Protein AF-G4CH27-F1 (afdb_monomer_lite)

Sequence (88 aa):
MEISNKYKAESDGIAREHPHVSIPTRGHMGDSREYFLAKYAKTHTVTKNDLCSRHEVLLQFFDEDGELVGGYYLRPDQVEYAVERIIA

Radius of gyration: 12.41 Å; chains: 1; bounding box: 31×29×30 Å

Structure (mmCIF, N/CA/C/O backbone):
data_AF-G4CH27-F1
#
_entry.id   AF-G4CH27-F1
#
loop_
_atom_site.group_PDB
_atom_site.id
_atom_site.type_symbol
_atom_site.label_atom_id
_atom_site.label_alt_id
_atom_site.label_comp_id
_atom_site.label_asym_id
_atom_site.label_entity_id
_atom_site.label_seq_id
_atom_site.pdbx_PDB_ins_code
_atom_site.Cartn_x
_atom_site.Cartn_y
_atom_site.Cartn_z
_atom_site.occupancy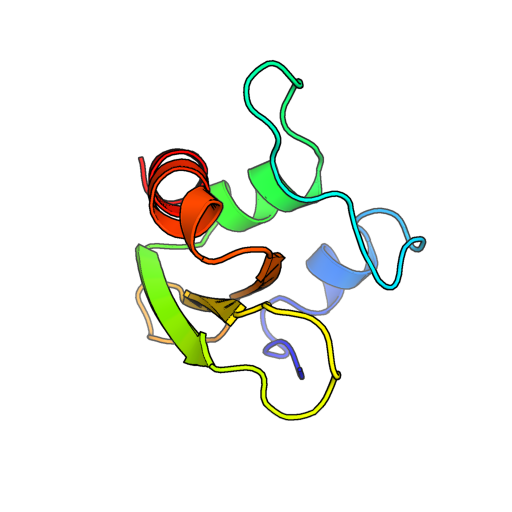
_atom_site.B_iso_or_equiv
_atom_site.auth_seq_id
_atom_site.auth_comp_id
_atom_site.auth_asym_id
_atom_site.auth_atom_id
_atom_site.pdbx_PDB_model_num
ATOM 1 N N . MET A 1 1 ? -5.749 -10.532 -4.220 1.00 65.62 1 MET A N 1
ATOM 2 C CA . MET A 1 1 ? -5.650 -9.833 -2.923 1.00 65.62 1 MET A CA 1
ATOM 3 C C . MET A 1 1 ? -7.059 -9.477 -2.493 1.00 65.62 1 MET A C 1
ATOM 5 O O . MET A 1 1 ? -7.751 -8.839 -3.275 1.00 65.62 1 MET A O 1
ATOM 9 N N . GLU A 1 2 ? -7.496 -9.932 -1.323 1.00 77.38 2 GLU A N 1
ATOM 10 C CA . GLU A 1 2 ? -8.830 -9.638 -0.788 1.00 77.38 2 GLU A CA 1
ATOM 11 C C . GLU A 1 2 ? -8.691 -8.613 0.340 1.00 77.38 2 GLU A C 1
ATOM 13 O O . GLU A 1 2 ? -7.960 -8.857 1.290 1.00 77.38 2 GLU A O 1
ATOM 18 N N . ILE A 1 3 ? -9.313 -7.443 0.188 1.00 81.06 3 ILE A N 1
ATOM 19 C CA . ILE A 1 3 ? -9.334 -6.387 1.211 1.00 81.06 3 ILE A CA 1
ATOM 20 C C . ILE A 1 3 ? -10.332 -6.748 2.319 1.00 81.06 3 ILE A C 1
ATOM 22 O O . ILE A 1 3 ? -11.373 -7.344 2.029 1.00 81.06 3 ILE A O 1
ATOM 26 N N . SER A 1 4 ? -10.048 -6.362 3.567 1.00 85.31 4 SER A N 1
ATOM 27 C CA . SER A 1 4 ? -10.978 -6.569 4.682 1.00 85.31 4 SER A CA 1
ATOM 28 C C . SER A 1 4 ? -12.338 -5.897 4.432 1.00 85.31 4 SER A C 1
ATOM 30 O O . SER A 1 4 ? -12.428 -4.808 3.852 1.00 85.31 4 SER A O 1
ATOM 32 N N . ASN A 1 5 ? -13.418 -6.517 4.922 1.00 86.62 5 ASN A N 1
ATOM 33 C CA . ASN A 1 5 ? -14.784 -5.991 4.805 1.00 86.62 5 ASN A CA 1
ATOM 34 C C . ASN A 1 5 ? -14.938 -4.594 5.430 1.00 86.62 5 ASN A C 1
ATOM 36 O O . ASN A 1 5 ? -15.749 -3.809 4.941 1.00 86.62 5 ASN A O 1
ATOM 40 N N . LYS A 1 6 ? -14.124 -4.269 6.449 1.00 89.19 6 LYS A N 1
ATOM 41 C CA . LYS A 1 6 ? -14.044 -2.945 7.098 1.00 89.19 6 LYS A CA 1
ATOM 42 C C . LYS A 1 6 ? -13.818 -1.815 6.085 1.00 89.19 6 LYS A C 1
ATOM 44 O O . LYS A 1 6 ? -14.373 -0.733 6.235 1.00 89.19 6 LYS A O 1
ATOM 49 N N . TYR A 1 7 ? -13.049 -2.092 5.033 1.00 87.56 7 TYR A N 1
ATOM 50 C CA . TYR A 1 7 ? -12.560 -1.100 4.073 1.00 87.56 7 TYR A CA 1
ATOM 51 C C . TYR A 1 7 ? -13.142 -1.240 2.668 1.00 87.56 7 TYR A C 1
ATOM 53 O O . TYR A 1 7 ? -12.998 -0.337 1.843 1.00 87.56 7 TYR A O 1
ATOM 61 N N . LYS A 1 8 ? -13.811 -2.363 2.390 1.00 83.75 8 LYS A N 1
ATOM 62 C CA . LYS A 1 8 ? -14.301 -2.731 1.059 1.00 83.75 8 LYS A CA 1
ATOM 63 C C . LYS A 1 8 ? -15.149 -1.634 0.409 1.00 83.75 8 LYS A C 1
ATOM 65 O O . LYS A 1 8 ? -14.894 -1.285 -0.732 1.00 83.75 8 LYS A O 1
ATOM 70 N N . ALA A 1 9 ? -16.102 -1.043 1.133 1.00 85.12 9 ALA A N 1
ATOM 71 C CA . ALA A 1 9 ? -17.005 -0.033 0.571 1.00 85.12 9 ALA A CA 1
ATOM 72 C C . ALA A 1 9 ? -16.288 1.266 0.149 1.00 85.12 9 ALA A C 1
ATOM 74 O O . ALA A 1 9 ? -16.562 1.795 -0.926 1.00 85.12 9 ALA A O 1
ATOM 75 N N . GLU A 1 10 ? -15.361 1.772 0.970 1.00 85.69 10 GLU A N 1
ATOM 76 C CA . GLU A 1 10 ? -14.569 2.968 0.641 1.00 85.69 10 GLU A CA 1
ATOM 77 C C . GLU A 1 10 ? -13.565 2.652 -0.472 1.00 85.69 10 GLU A C 1
ATOM 79 O O . GLU A 1 10 ? -13.463 3.408 -1.435 1.00 85.69 10 GLU A O 1
ATOM 84 N N . SER A 1 11 ? -12.910 1.486 -0.407 1.00 82.69 11 SER A N 1
ATOM 85 C CA . SER A 1 11 ? -12.000 1.028 -1.457 1.00 82.69 11 SER A CA 1
ATOM 86 C C . SER A 1 11 ? -12.697 0.822 -2.802 1.00 82.69 11 SER A C 1
ATOM 88 O O . SER A 1 11 ? -12.098 1.128 -3.828 1.00 82.69 11 SER A O 1
ATOM 90 N N . ASP A 1 12 ? -13.929 0.313 -2.824 1.00 80.75 12 ASP A N 1
ATOM 91 C CA . ASP A 1 12 ? -14.711 0.108 -4.050 1.00 80.75 12 ASP A CA 1
ATOM 92 C C . ASP A 1 12 ? -15.164 1.446 -4.670 1.00 80.75 12 ASP A C 1
ATOM 94 O O . ASP A 1 12 ? -15.419 1.517 -5.876 1.00 80.75 12 ASP A O 1
ATOM 98 N N . GLY A 1 13 ? -15.262 2.506 -3.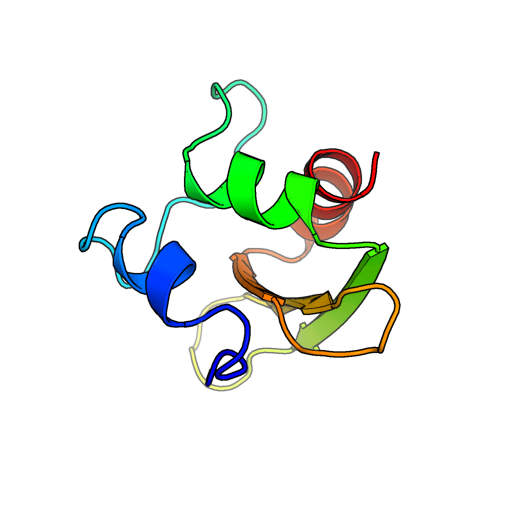854 1.00 74.19 13 GLY A N 1
ATOM 99 C CA . GLY A 1 13 ? -15.583 3.875 -4.271 1.00 74.19 13 GLY A CA 1
ATOM 100 C C . GLY A 1 13 ? -14.386 4.673 -4.803 1.00 74.19 13 GLY A C 1
ATOM 101 O O . GLY A 1 13 ? -14.573 5.705 -5.449 1.00 74.19 13 GLY A O 1
ATOM 102 N N . ILE A 1 14 ? -13.160 4.197 -4.577 1.00 79.75 14 ILE A N 1
ATOM 103 C CA . ILE A 1 14 ? -11.940 4.777 -5.144 1.00 79.75 14 ILE A CA 1
ATOM 104 C C . ILE A 1 14 ? -11.827 4.283 -6.585 1.00 79.75 14 ILE A C 1
ATOM 106 O O . ILE A 1 14 ? -11.494 3.125 -6.807 1.00 79.75 14 ILE A O 1
ATOM 110 N N . ALA A 1 15 ? -12.188 5.168 -7.526 1.00 54.94 15 ALA A N 1
ATOM 111 C CA . ALA A 1 15 ? -12.202 5.005 -8.985 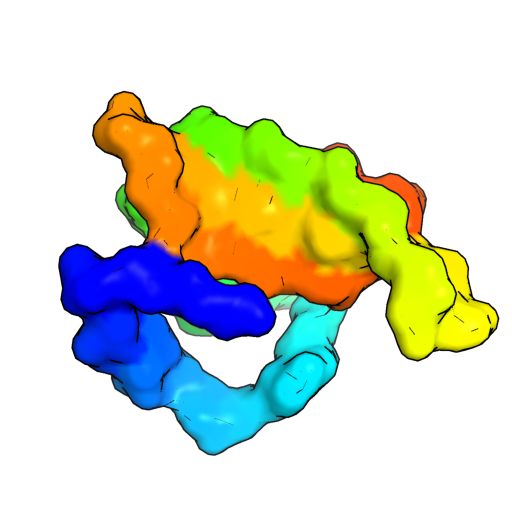1.00 54.94 15 ALA A CA 1
ATOM 112 C C . ALA A 1 15 ? -11.951 3.566 -9.477 1.00 54.94 15 ALA A C 1
ATOM 114 O O . ALA A 1 15 ? -10.813 3.109 -9.594 1.00 54.94 15 ALA A O 1
ATOM 115 N N . ARG A 1 16 ? -13.047 2.870 -9.804 1.00 53.72 16 ARG A N 1
ATOM 116 C CA . ARG A 1 16 ? -13.053 1.619 -10.569 1.00 53.72 16 ARG A CA 1
ATOM 117 C C . ARG A 1 16 ? -12.379 1.827 -11.926 1.00 53.72 16 ARG A C 1
ATOM 119 O O . ARG A 1 16 ? -13.071 2.086 -12.894 1.00 53.72 16 ARG A O 1
ATOM 126 N N . GLU A 1 17 ? -11.061 1.719 -11.988 1.00 41.78 17 GLU A N 1
ATOM 127 C CA . GLU A 1 17 ? -10.273 1.376 -13.173 1.00 41.78 17 GLU A CA 1
ATOM 128 C C . GLU A 1 17 ? -8.800 1.457 -12.782 1.00 41.78 17 GLU A C 1
ATOM 130 O O . GLU A 1 17 ? -8.274 2.520 -12.499 1.00 41.78 17 GLU A O 1
ATOM 135 N N . HIS A 1 18 ? -8.164 0.296 -12.657 1.00 45.28 18 HIS A N 1
ATOM 136 C CA . HIS A 1 18 ? -6.903 -0.067 -13.303 1.00 45.28 18 HIS A CA 1
ATOM 137 C C . HIS A 1 18 ? -6.365 -1.292 -12.545 1.00 45.28 18 HIS A C 1
ATOM 139 O O . HIS A 1 18 ? -5.869 -1.159 -11.429 1.00 45.28 18 HIS A O 1
ATOM 145 N N . PRO A 1 19 ? -6.421 -2.507 -13.122 1.00 47.09 19 PRO A N 1
ATOM 146 C CA . PRO A 1 19 ? -5.865 -3.710 -12.488 1.00 47.09 19 PRO A CA 1
ATOM 147 C C . PRO A 1 19 ? -4.340 -3.633 -12.250 1.00 47.09 19 PRO A C 1
ATOM 149 O O . PRO A 1 19 ? -3.768 -4.515 -11.617 1.00 47.09 19 PRO A O 1
ATOM 152 N N . HIS A 1 20 ? -3.696 -2.553 -12.707 1.00 47.03 20 HIS A N 1
ATOM 153 C CA . HIS A 1 20 ? -2.282 -2.238 -12.547 1.00 47.03 20 HIS A CA 1
ATOM 154 C C . HIS A 1 20 ? -2.088 -0.742 -12.233 1.00 47.03 20 HIS A C 1
ATOM 156 O O . HIS A 1 20 ? -1.334 -0.079 -12.945 1.00 47.03 20 HIS A O 1
ATOM 162 N N . VAL A 1 21 ? -2.833 -0.178 -11.263 1.00 51.16 21 VAL A N 1
ATOM 163 C CA . VAL A 1 21 ? -2.719 1.256 -10.917 1.00 51.16 21 VAL A CA 1
ATOM 164 C C . VAL A 1 21 ? -1.248 1.620 -10.737 1.00 51.16 21 VAL A C 1
ATOM 166 O O . VAL A 1 21 ? -0.508 0.955 -10.008 1.00 51.16 21 VAL A O 1
ATOM 169 N N . SER A 1 22 ? -0.871 2.655 -11.479 1.00 52.53 22 SER A N 1
ATOM 170 C CA . SER A 1 22 ? 0.451 3.222 -11.645 1.00 52.53 22 SER A CA 1
ATOM 171 C C . SER A 1 22 ? 1.222 3.245 -10.336 1.00 52.53 22 SER A C 1
ATOM 173 O O . SER A 1 22 ? 0.869 3.934 -9.385 1.00 52.53 22 SER A O 1
ATOM 175 N N . ILE A 1 23 ? 2.294 2.466 -10.332 1.00 58.19 23 ILE A N 1
ATOM 176 C CA . ILE A 1 23 ? 3.434 2.568 -9.436 1.00 58.19 23 ILE A CA 1
ATOM 177 C C . ILE A 1 23 ? 3.621 4.030 -8.984 1.00 58.19 23 ILE A C 1
ATOM 179 O O . ILE A 1 23 ? 3.733 4.893 -9.861 1.00 58.19 23 ILE A O 1
ATOM 183 N N . PRO A 1 24 ? 3.706 4.331 -7.675 1.00 61.34 24 PRO A N 1
ATOM 184 C CA . PRO A 1 24 ? 4.049 5.671 -7.215 1.00 61.34 24 PRO A CA 1
ATOM 185 C C . PRO A 1 24 ? 5.432 6.043 -7.764 1.00 61.34 24 PRO A C 1
ATOM 187 O O . PRO A 1 24 ? 6.476 5.588 -7.297 1.00 61.34 24 PRO A O 1
ATOM 190 N N . THR A 1 25 ? 5.446 6.823 -8.841 1.00 63.62 25 THR A N 1
ATOM 191 C CA . THR A 1 25 ? 6.664 7.349 -9.448 1.00 63.62 25 THR A CA 1
ATOM 192 C C . THR A 1 25 ? 6.999 8.685 -8.819 1.00 63.62 25 THR A C 1
ATOM 194 O O . THR A 1 25 ? 6.132 9.541 -8.628 1.00 63.62 25 THR A O 1
ATOM 197 N N . ARG A 1 26 ? 8.285 8.879 -8.537 1.00 63.03 26 ARG A N 1
ATOM 198 C CA . ARG A 1 26 ? 8.818 10.118 -7.978 1.00 63.03 26 ARG A CA 1
ATOM 199 C C . ARG A 1 26 ? 8.410 11.305 -8.865 1.00 63.03 26 ARG A C 1
ATOM 201 O O . ARG A 1 26 ? 8.778 11.341 -10.035 1.00 63.03 26 ARG A O 1
ATOM 208 N N . GLY A 1 27 ? 7.649 12.253 -8.310 1.00 61.78 27 GLY A N 1
ATOM 209 C CA . GLY A 1 27 ? 7.240 13.489 -8.998 1.00 61.78 27 GLY A CA 1
ATOM 210 C C . GLY A 1 27 ? 5.775 13.573 -9.447 1.00 61.78 27 GLY A C 1
ATOM 211 O O . GLY A 1 27 ? 5.395 14.589 -10.022 1.00 61.78 27 GLY A O 1
ATOM 212 N N . HIS A 1 28 ? 4.946 12.562 -9.172 1.00 67.69 28 HIS A N 1
ATOM 213 C CA . HIS A 1 28 ? 3.497 12.637 -9.396 1.00 67.69 28 HIS A CA 1
ATOM 214 C C . HIS A 1 28 ? 2.745 13.079 -8.132 1.00 67.69 28 HIS A C 1
ATOM 216 O O . HIS A 1 28 ? 3.165 12.788 -7.012 1.00 67.69 28 HIS A O 1
ATOM 222 N N . MET A 1 29 ? 1.627 13.790 -8.316 1.00 66.81 29 MET A N 1
ATOM 223 C CA . MET A 1 29 ? 0.691 14.082 -7.227 1.00 66.81 29 MET A CA 1
ATOM 224 C C . MET A 1 29 ? 0.036 12.776 -6.762 1.00 66.81 29 MET A C 1
ATOM 226 O O . MET A 1 29 ? -0.271 11.926 -7.598 1.00 66.81 29 MET A O 1
ATOM 230 N N . GLY A 1 30 ? -0.162 12.624 -5.449 1.00 71.25 30 GLY A N 1
ATOM 231 C CA . GLY A 1 30 ? -0.821 11.449 -4.876 1.00 71.25 30 GLY A CA 1
ATOM 232 C C . GLY A 1 30 ? -2.206 11.231 -5.483 1.00 71.25 30 GLY A C 1
ATOM 233 O O . GLY A 1 30 ? -2.945 12.191 -5.718 1.00 71.2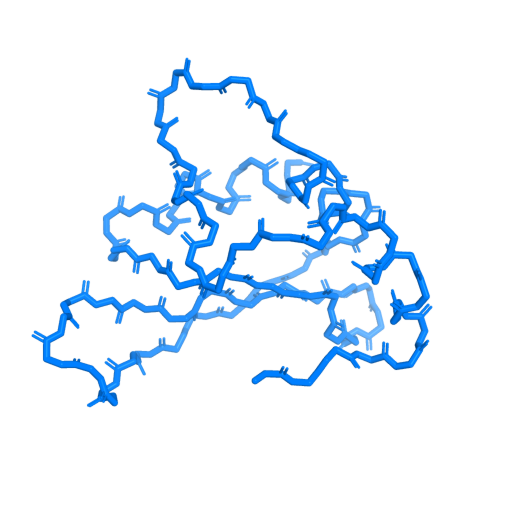5 30 GLY A O 1
ATOM 234 N N . ASP A 1 31 ? -2.546 9.974 -5.762 1.00 77.25 31 ASP A N 1
ATOM 235 C CA . ASP A 1 31 ? -3.875 9.596 -6.236 1.00 77.25 31 ASP A CA 1
ATOM 236 C C . ASP A 1 31 ? -4.816 9.274 -5.060 1.00 77.25 31 ASP A C 1
ATOM 238 O O . ASP A 1 31 ? -4.415 9.191 -3.897 1.00 77.25 31 ASP A O 1
ATOM 242 N N . SER A 1 32 ? -6.105 9.093 -5.351 1.00 82.75 32 SER A N 1
ATOM 243 C CA . SER A 1 32 ? -7.107 8.771 -4.327 1.00 82.75 32 SER A CA 1
ATOM 244 C C . SER A 1 32 ? -6.806 7.471 -3.567 1.00 82.75 32 SER A C 1
ATOM 246 O O . SER A 1 32 ? -7.247 7.329 -2.427 1.00 82.75 32 SER A O 1
ATOM 248 N N . ARG A 1 33 ? -6.051 6.533 -4.159 1.00 85.00 33 ARG A N 1
ATOM 249 C CA . ARG A 1 33 ? -5.647 5.281 -3.508 1.00 85.00 33 ARG A CA 1
ATOM 250 C C . ARG A 1 33 ? -4.501 5.519 -2.529 1.00 85.00 33 ARG A C 1
ATOM 252 O O . ARG A 1 33 ? -4.546 4.983 -1.427 1.00 85.00 33 ARG A O 1
ATOM 259 N N . GLU A 1 34 ? -3.527 6.343 -2.899 1.00 86.00 34 GLU A N 1
ATOM 260 C CA . GLU A 1 34 ? -2.428 6.765 -2.034 1.00 86.00 34 GLU A CA 1
ATOM 261 C C . GLU A 1 34 ? -2.978 7.475 -0.792 1.00 86.00 34 GLU A C 1
ATOM 263 O O . GLU A 1 34 ? -2.661 7.081 0.326 1.00 86.00 34 GLU A O 1
ATOM 268 N N . TYR A 1 35 ? -3.885 8.443 -0.969 1.00 87.25 35 TYR A N 1
ATOM 269 C CA . TYR A 1 35 ? -4.516 9.144 0.155 1.00 87.25 35 TYR A CA 1
ATOM 270 C C . TYR A 1 35 ? -5.332 8.218 1.062 1.00 87.25 35 TYR A C 1
ATOM 272 O O . TYR A 1 35 ? -5.308 8.367 2.282 1.00 87.25 35 TYR A O 1
ATOM 280 N N . PHE A 1 36 ? -6.048 7.254 0.485 1.00 89.50 36 PHE A N 1
ATOM 281 C CA . PHE A 1 36 ? -6.790 6.258 1.253 1.00 89.50 36 PHE A CA 1
ATOM 282 C C . PHE A 1 36 ? -5.869 5.357 2.076 1.00 89.50 36 PHE A C 1
ATOM 284 O O . PHE A 1 36 ? -6.122 5.130 3.257 1.00 89.50 36 PHE A O 1
ATOM 291 N N . LEU A 1 37 ? -4.782 4.872 1.476 1.00 90.19 37 LEU A N 1
ATOM 292 C CA . LEU A 1 37 ? -3.806 4.060 2.190 1.00 90.19 37 LEU A CA 1
ATOM 293 C C . LEU A 1 37 ? -3.122 4.885 3.282 1.00 90.19 37 LEU A C 1
ATOM 295 O O . LEU A 1 37 ? -3.063 4.422 4.412 1.00 90.19 37 LEU A O 1
ATOM 299 N N . ALA A 1 38 ? -2.716 6.124 3.000 1.00 91.00 38 ALA A N 1
ATOM 300 C CA . ALA A 1 38 ? -2.091 7.004 3.988 1.00 91.00 38 ALA A CA 1
ATOM 301 C C . ALA A 1 38 ? -3.013 7.357 5.169 1.00 91.00 38 ALA A C 1
ATOM 303 O O . ALA A 1 38 ? -2.559 7.592 6.286 1.00 91.00 38 ALA A O 1
ATOM 304 N N . LYS A 1 39 ? -4.331 7.361 4.948 1.00 93.12 39 LYS A N 1
ATOM 305 C CA . LYS A 1 39 ? -5.327 7.597 6.000 1.00 93.12 39 LYS A CA 1
ATOM 306 C C . LYS A 1 39 ? -5.378 6.467 7.035 1.00 93.12 39 LYS A C 1
ATOM 308 O O . LYS A 1 39 ? -5.638 6.742 8.205 1.00 93.12 39 LYS A O 1
ATOM 313 N N . TYR A 1 40 ? -5.163 5.217 6.621 1.00 94.19 40 TYR A N 1
ATOM 314 C CA . TYR A 1 40 ? -5.432 4.039 7.459 1.00 94.19 40 TYR A CA 1
ATOM 315 C C . TYR A 1 40 ? -4.208 3.167 7.753 1.00 94.19 40 TYR A C 1
ATOM 317 O O . TYR A 1 40 ? -4.171 2.516 8.794 1.00 94.19 40 TYR A O 1
ATOM 325 N N . ALA A 1 41 ? -3.213 3.138 6.869 1.00 94.31 41 ALA A N 1
ATOM 326 C CA . ALA A 1 41 ? -2.046 2.281 7.003 1.00 94.31 41 ALA A CA 1
ATOM 327 C C . ALA A 1 41 ? -1.147 2.715 8.169 1.00 94.31 41 ALA A C 1
ATOM 329 O O . ALA A 1 41 ? -0.880 3.898 8.377 1.00 94.31 41 ALA A O 1
ATOM 330 N N . LYS A 1 42 ? -0.656 1.725 8.913 1.00 96.12 42 LYS A N 1
ATOM 331 C CA . LYS A 1 42 ? 0.293 1.861 10.027 1.00 96.12 42 LYS A CA 1
ATOM 332 C C . LYS A 1 42 ? 1.512 0.973 9.855 1.00 96.12 42 LYS A C 1
ATOM 334 O O . LYS A 1 42 ? 2.602 1.335 10.284 1.00 96.12 42 LYS A O 1
ATOM 339 N N . THR A 1 43 ? 1.344 -0.184 9.223 1.00 96.56 43 THR A N 1
ATOM 340 C CA . THR A 1 43 ? 2.432 -1.126 8.953 1.00 96.56 43 THR A CA 1
ATOM 341 C C . THR A 1 43 ? 2.353 -1.649 7.522 1.00 96.56 43 THR A C 1
ATOM 343 O O . THR A 1 43 ? 1.376 -1.409 6.807 1.00 96.56 43 THR A O 1
ATOM 346 N N . HIS A 1 44 ? 3.405 -2.335 7.077 1.00 95.81 44 HIS A N 1
ATOM 347 C CA . HIS A 1 44 ? 3.476 -2.899 5.735 1.00 95.81 44 HIS A CA 1
ATOM 348 C C . HIS A 1 44 ? 4.208 -4.241 5.711 1.00 95.81 44 HIS A C 1
ATOM 350 O O . HIS A 1 44 ? 4.999 -4.554 6.601 1.00 95.81 44 HIS A O 1
ATOM 356 N N . THR A 1 45 ? 3.976 -5.017 4.654 1.00 95.44 45 THR A N 1
ATOM 357 C CA . THR A 1 45 ? 4.759 -6.214 4.324 1.00 95.44 45 THR A CA 1
ATOM 358 C C . THR A 1 45 ? 5.124 -6.219 2.845 1.00 95.44 45 THR A C 1
ATOM 360 O O . THR A 1 45 ? 4.416 -5.657 2.008 1.00 95.44 45 THR A O 1
ATOM 363 N N . VAL A 1 46 ? 6.244 -6.861 2.515 1.00 92.94 46 VAL A N 1
ATOM 364 C CA . VAL A 1 46 ? 6.731 -6.999 1.139 1.00 92.94 46 VAL A CA 1
ATOM 365 C C . VAL A 1 46 ? 6.869 -8.480 0.826 1.00 92.94 46 VAL A C 1
ATOM 367 O O . VAL A 1 46 ? 7.632 -9.187 1.480 1.00 92.94 46 VAL A O 1
ATOM 370 N N . THR A 1 47 ? 6.142 -8.946 -0.185 1.00 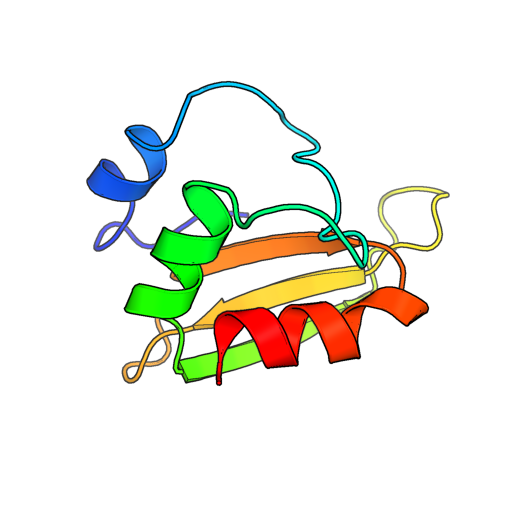90.38 47 THR A N 1
ATOM 371 C CA . THR A 1 47 ? 6.181 -10.338 -0.641 1.00 90.38 47 THR A CA 1
ATOM 372 C C . THR A 1 47 ? 6.684 -10.393 -2.074 1.00 90.38 47 THR A C 1
ATOM 374 O O . THR A 1 47 ? 6.261 -9.612 -2.925 1.00 90.38 47 THR A O 1
ATOM 377 N N . LYS A 1 48 ? 7.588 -11.325 -2.375 1.00 84.50 48 LYS A N 1
ATOM 378 C CA . LYS A 1 48 ? 8.053 -11.542 -3.748 1.00 84.50 48 LYS A CA 1
ATOM 379 C C . LYS A 1 48 ? 6.894 -12.048 -4.612 1.00 84.50 48 LYS A C 1
ATOM 381 O O . LYS A 1 48 ? 6.195 -12.975 -4.209 1.00 84.50 48 LYS A O 1
ATOM 386 N N . ASN A 1 49 ? 6.683 -11.452 -5.786 1.00 74.94 49 ASN A N 1
ATOM 387 C CA . ASN A 1 49 ? 5.668 -11.930 -6.718 1.00 74.94 49 ASN A CA 1
ATOM 388 C C . ASN A 1 49 ? 6.308 -12.839 -7.776 1.00 74.94 49 ASN A C 1
ATOM 390 O O . ASN A 1 49 ? 6.853 -12.362 -8.765 1.00 74.94 49 ASN A O 1
ATOM 394 N N . ASP A 1 50 ? 6.226 -14.154 -7.569 1.00 69.00 50 ASP A N 1
ATOM 395 C CA . ASP A 1 50 ? 6.745 -15.149 -8.520 1.00 69.00 50 ASP A CA 1
ATOM 396 C C . ASP A 1 50 ? 5.733 -15.515 -9.631 1.00 69.00 50 ASP A C 1
ATOM 398 O O . ASP A 1 50 ? 6.050 -16.293 -10.529 1.00 69.00 50 ASP A O 1
ATOM 402 N N . LEU A 1 51 ? 4.508 -14.967 -9.592 1.00 64.50 51 LEU A N 1
ATOM 403 C CA . LEU A 1 51 ? 3.409 -15.344 -10.498 1.00 64.50 51 LEU A CA 1
ATOM 404 C C . LEU A 1 51 ? 3.469 -14.653 -11.865 1.00 64.50 51 LEU A C 1
ATOM 406 O O . LEU A 1 51 ? 2.798 -15.074 -12.806 1.00 64.50 51 LEU A O 1
ATOM 410 N N . CYS A 1 52 ? 4.266 -13.599 -11.994 1.00 57.06 52 CYS A N 1
ATOM 411 C CA . CYS A 1 52 ? 4.502 -12.910 -13.251 1.00 57.06 52 CYS A CA 1
ATOM 412 C C . CYS A 1 52 ? 5.999 -12.921 -13.551 1.00 57.06 52 CYS A C 1
ATOM 414 O O . CYS A 1 52 ? 6.806 -12.640 -12.674 1.00 57.06 52 CYS A O 1
ATOM 416 N N . SER A 1 53 ? 6.397 -13.150 -14.805 1.00 60.66 53 SER A N 1
ATOM 417 C CA . SER A 1 53 ? 7.799 -13.046 -15.258 1.00 60.66 53 SER A CA 1
ATOM 418 C C . SER A 1 53 ? 8.380 -11.619 -15.170 1.00 60.66 53 SER A C 1
ATOM 420 O O . SER A 1 53 ? 9.400 -11.318 -15.787 1.00 60.66 53 SER A O 1
ATOM 422 N N . ARG A 1 54 ? 7.708 -10.718 -14.448 1.00 67.38 54 ARG A N 1
ATOM 423 C CA . ARG A 1 54 ? 8.112 -9.346 -14.168 1.00 67.38 54 ARG A CA 1
ATOM 424 C C . ARG A 1 54 ? 8.794 -9.304 -12.806 1.00 67.38 54 ARG A C 1
ATOM 426 O O . ARG A 1 54 ? 8.373 -9.978 -11.873 1.00 67.38 54 ARG A O 1
ATOM 433 N N . HIS A 1 55 ? 9.847 -8.501 -12.695 1.00 78.00 55 HIS A N 1
ATOM 434 C CA . HIS A 1 55 ? 10.564 -8.278 -11.442 1.00 78.00 55 HIS A CA 1
ATOM 435 C C . HIS A 1 55 ? 9.755 -7.340 -10.533 1.00 78.00 55 HIS A C 1
ATOM 437 O O . HIS A 1 55 ? 10.051 -6.151 -10.423 1.00 78.00 55 HIS A O 1
ATOM 443 N N . GLU A 1 56 ? 8.686 -7.875 -9.947 1.00 83.50 56 GLU A N 1
ATOM 444 C CA . GLU A 1 56 ? 7.739 -7.148 -9.105 1.00 83.50 56 GLU A CA 1
ATOM 445 C C . GLU A 1 56 ? 7.649 -7.782 -7.710 1.00 83.50 56 GLU A C 1
ATOM 447 O O . GLU A 1 56 ? 7.835 -8.986 -7.510 1.00 83.50 56 GLU A O 1
ATOM 452 N N . VAL A 1 57 ? 7.341 -6.948 -6.728 1.00 87.12 57 VAL A N 1
ATOM 453 C CA . VAL A 1 57 ? 6.962 -7.334 -5.372 1.00 87.12 57 VAL A CA 1
ATOM 454 C C . VAL A 1 57 ? 5.541 -6.869 -5.103 1.00 87.12 57 VAL A C 1
ATOM 456 O O . VAL A 1 57 ? 5.065 -5.888 -5.676 1.00 87.12 57 VAL A O 1
ATOM 459 N N . LEU A 1 58 ? 4.868 -7.586 -4.217 1.00 88.69 58 LEU A N 1
ATOM 460 C CA . LEU A 1 58 ? 3.608 -7.189 -3.621 1.00 88.69 58 LEU A CA 1
ATOM 461 C C . LEU A 1 58 ? 3.906 -6.447 -2.313 1.00 88.69 58 LEU A C 1
ATOM 463 O O . LEU A 1 58 ? 4.373 -7.056 -1.353 1.00 88.69 58 LEU A O 1
ATOM 467 N N . LEU A 1 59 ? 3.626 -5.146 -2.283 1.00 90.00 59 LEU A N 1
ATOM 468 C CA . LEU A 1 59 ? 3.651 -4.316 -1.080 1.00 90.00 59 LEU A CA 1
ATOM 469 C C . LEU A 1 59 ? 2.231 -4.231 -0.516 1.00 90.00 59 LEU A C 1
ATOM 471 O O . LEU A 1 59 ? 1.336 -3.734 -1.198 1.00 90.00 59 LEU A O 1
ATOM 475 N N . GLN A 1 60 ? 2.020 -4.708 0.707 1.00 92.62 60 GLN A N 1
ATOM 476 C CA . GLN A 1 60 ? 0.72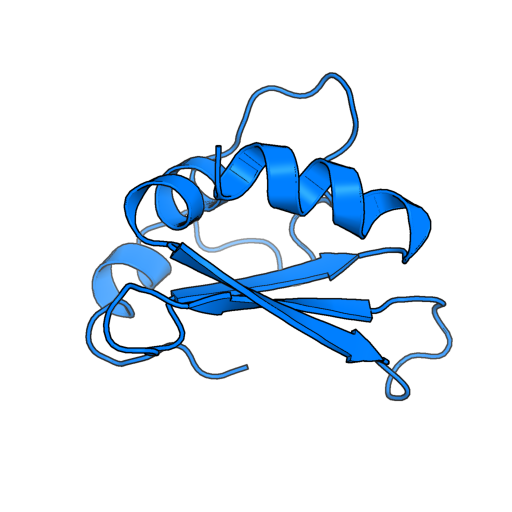8 -4.666 1.400 1.00 92.62 60 GLN A CA 1
ATOM 477 C C . GLN A 1 60 ? 0.795 -3.737 2.606 1.00 92.62 60 GLN A C 1
ATOM 479 O O . GLN A 1 60 ? 1.837 -3.638 3.245 1.00 92.62 60 GLN A O 1
ATOM 484 N N . PHE A 1 61 ? -0.327 -3.102 2.927 1.00 93.00 61 PHE A N 1
ATOM 485 C CA . PHE A 1 61 ? -0.477 -2.148 4.018 1.00 93.00 61 PHE A CA 1
ATOM 486 C C . PHE A 1 61 ? -1.575 -2.582 4.981 1.00 93.00 61 PHE A C 1
ATOM 488 O O . PHE A 1 61 ? -2.661 -2.982 4.550 1.00 93.00 61 PHE A O 1
ATOM 495 N N . PHE A 1 62 ? -1.296 -2.448 6.272 1.00 95.19 62 PHE A N 1
ATOM 496 C CA . PHE A 1 62 ? -2.171 -2.877 7.358 1.00 95.19 62 PHE A CA 1
ATOM 497 C C . PHE A 1 62 ? -2.402 -1.730 8.336 1.00 95.19 62 PHE A C 1
ATOM 499 O O . PHE A 1 62 ? -1.532 -0.868 8.489 1.00 95.19 62 PHE A O 1
ATOM 506 N N . ASP A 1 63 ? -3.569 -1.708 8.970 1.00 95.81 63 ASP A N 1
ATOM 507 C CA . ASP A 1 63 ? -3.928 -0.715 9.984 1.00 95.81 63 ASP A CA 1
ATOM 508 C C . ASP A 1 63 ? -3.300 -1.027 11.361 1.00 95.81 63 ASP A C 1
ATOM 510 O O . ASP A 1 63 ? -2.385 -1.847 11.479 1.00 95.81 63 ASP A O 1
ATOM 514 N N . GLU A 1 64 ? -3.755 -0.330 12.406 1.00 95.50 64 GLU A N 1
ATOM 515 C CA . GLU A 1 64 ? -3.310 -0.542 13.793 1.00 95.50 64 GLU A CA 1
ATOM 516 C C . GLU A 1 64 ? -3.747 -1.889 14.391 1.00 95.50 64 GLU A C 1
ATOM 518 O O . GLU A 1 64 ? -3.074 -2.399 15.286 1.00 95.50 64 GLU A O 1
ATOM 523 N N . ASP A 1 65 ? -4.824 -2.478 13.866 1.00 95.50 65 ASP A N 1
ATOM 524 C CA . ASP A 1 65 ? -5.373 -3.767 14.295 1.00 95.50 65 ASP A CA 1
ATOM 525 C C . ASP A 1 65 ? -4.724 -4.949 13.543 1.00 95.50 65 ASP A C 1
ATOM 527 O O . ASP A 1 65 ? -4.950 -6.112 13.879 1.00 95.50 65 ASP A O 1
ATOM 531 N N . GLY A 1 66 ? -3.906 -4.668 12.521 1.00 94.50 66 GLY A N 1
ATOM 532 C CA . GLY A 1 66 ? -3.313 -5.672 11.635 1.00 94.50 66 GLY A CA 1
ATOM 533 C C . GLY A 1 66 ? -4.227 -6.103 10.481 1.00 94.50 66 GLY A C 1
ATOM 534 O O . GLY A 1 66 ? -3.940 -7.096 9.810 1.00 94.50 66 GLY A O 1
ATOM 535 N N . GLU A 1 67 ? -5.308 -5.372 10.215 1.00 94.19 67 GLU A N 1
ATOM 536 C CA . GLU A 1 67 ? -6.237 -5.636 9.117 1.00 94.19 67 GLU A CA 1
ATOM 537 C C . GLU A 1 67 ? -5.688 -5.108 7.787 1.00 94.19 67 GLU A C 1
ATOM 539 O O . GLU A 1 67 ? -5.156 -3.999 7.697 1.00 94.19 67 GLU A O 1
ATOM 544 N N . LEU A 1 68 ? -5.849 -5.889 6.714 1.00 91.75 68 LEU A N 1
ATOM 545 C CA . LEU A 1 68 ? -5.381 -5.507 5.382 1.00 91.75 68 LEU A CA 1
ATOM 546 C C . LEU A 1 68 ? -6.226 -4.359 4.808 1.00 91.75 68 LEU A C 1
ATOM 548 O O . LEU A 1 68 ? -7.400 -4.541 4.464 1.00 91.75 68 LEU A O 1
ATOM 552 N N . VAL A 1 69 ? -5.579 -3.207 4.620 1.00 91.50 69 VAL A N 1
ATOM 553 C CA . VAL A 1 69 ? -6.152 -1.996 4.012 1.00 91.50 69 VAL A CA 1
ATOM 554 C C . VAL A 1 69 ? -5.990 -2.023 2.491 1.00 91.50 69 VAL A C 1
ATOM 556 O O . VAL A 1 69 ? -6.870 -1.590 1.755 1.00 91.50 69 VAL A O 1
ATOM 559 N N . GLY A 1 70 ? -4.870 -2.538 1.979 1.00 89.06 70 GLY A N 1
ATOM 560 C CA . GLY A 1 70 ? -4.628 -2.620 0.539 1.00 89.06 70 GLY A CA 1
ATOM 561 C C . GLY A 1 70 ? -3.160 -2.814 0.184 1.00 89.06 70 GLY A C 1
ATOM 562 O O . GLY A 1 70 ? -2.367 -3.257 1.007 1.00 89.06 70 GLY A O 1
ATOM 563 N N . GLY A 1 71 ? -2.791 -2.520 -1.063 1.00 87.88 71 GLY A N 1
ATOM 564 C CA . GLY A 1 71 ? -1.432 -2.758 -1.546 1.00 87.88 71 GLY A CA 1
ATOM 565 C C . GLY A 1 71 ? -1.213 -2.440 -3.022 1.00 87.88 71 GLY A C 1
ATOM 566 O O . GLY A 1 71 ? -2.161 -2.097 -3.740 1.00 87.88 71 GLY A O 1
ATOM 567 N N . TYR A 1 72 ? 0.038 -2.587 -3.454 1.00 84.69 72 TYR A N 1
ATOM 568 C CA . TYR A 1 72 ? 0.517 -2.367 -4.817 1.00 84.69 72 TYR A CA 1
ATOM 569 C C . TYR A 1 72 ? 1.394 -3.528 -5.286 1.00 84.69 72 TYR A C 1
ATOM 571 O O . TYR A 1 72 ? 2.137 -4.119 -4.503 1.00 84.69 72 TYR A O 1
ATOM 579 N N . TYR A 1 73 ? 1.360 -3.790 -6.591 1.00 83.00 73 TYR A N 1
ATOM 580 C CA . TYR A 1 73 ? 2.431 -4.504 -7.279 1.00 83.00 73 TYR A CA 1
ATOM 581 C C . TYR A 1 73 ? 3.390 -3.466 -7.861 1.00 83.00 73 TYR A C 1
ATOM 583 O O . TYR A 1 73 ? 2.958 -2.578 -8.595 1.00 83.00 73 TYR A O 1
ATOM 591 N N . LEU A 1 74 ? 4.670 -3.531 -7.501 1.00 82.50 74 LEU A N 1
ATOM 592 C CA . LEU A 1 74 ? 5.672 -2.544 -7.913 1.00 82.50 74 LEU A CA 1
ATOM 593 C C . LEU A 1 74 ? 7.066 -3.159 -8.003 1.00 82.50 74 LEU A C 1
ATOM 595 O O . LEU A 1 74 ? 7.294 -4.277 -7.543 1.00 82.50 74 LEU A O 1
ATOM 599 N N . ARG A 1 75 ? 8.012 -2.442 -8.611 1.00 85.00 75 ARG A N 1
ATOM 600 C CA . ARG A 1 75 ? 9.403 -2.902 -8.692 1.00 85.00 75 ARG A CA 1
ATOM 601 C C . ARG A 1 75 ? 10.098 -2.772 -7.329 1.00 85.00 75 ARG A C 1
ATOM 603 O O . ARG A 1 75 ? 9.818 -1.808 -6.614 1.00 85.00 75 ARG A O 1
ATOM 610 N N . PRO A 1 76 ? 11.025 -3.678 -6.967 1.00 87.62 76 PRO A N 1
ATOM 611 C CA . PRO A 1 76 ? 11.702 -3.644 -5.667 1.00 87.62 76 PRO A CA 1
ATOM 612 C C . PRO A 1 76 ? 12.368 -2.308 -5.314 1.00 87.62 76 PRO A C 1
ATOM 614 O O . PRO A 1 76 ? 12.330 -1.903 -4.157 1.00 87.62 76 PRO A O 1
ATOM 617 N N . ASP A 1 77 ? 12.920 -1.591 -6.297 1.00 86.56 77 ASP A N 1
ATOM 618 C CA . ASP A 1 77 ? 13.574 -0.286 -6.114 1.00 86.56 77 ASP A CA 1
ATOM 619 C C . ASP A 1 77 ? 12.609 0.846 -5.721 1.00 86.56 77 ASP A C 1
ATOM 621 O O . ASP A 1 77 ? 13.042 1.942 -5.379 1.00 86.56 77 ASP A O 1
ATOM 625 N N . GLN A 1 78 ? 11.299 0.599 -5.762 1.00 84.62 78 GLN A N 1
ATOM 626 C CA . GLN A 1 78 ? 10.261 1.596 -5.491 1.00 84.62 78 GLN A CA 1
ATOM 627 C C . GLN A 1 78 ? 9.561 1.375 -4.148 1.00 84.62 78 GLN A C 1
ATOM 629 O O . GLN A 1 78 ? 8.725 2.189 -3.762 1.00 84.62 78 GLN A O 1
ATOM 634 N N . VAL A 1 79 ? 9.902 0.294 -3.436 1.00 88.25 79 VAL A N 1
ATOM 635 C CA . VAL A 1 79 ? 9.297 -0.075 -2.147 1.00 88.25 79 VAL A CA 1
ATOM 636 C C . VAL A 1 79 ? 9.516 1.016 -1.107 1.00 88.25 79 VAL A C 1
ATOM 638 O O . VAL A 1 79 ? 8.547 1.481 -0.519 1.00 88.25 79 VAL A O 1
ATOM 641 N N . GLU A 1 80 ? 10.768 1.430 -0.901 1.00 89.81 80 GLU A N 1
ATOM 642 C CA . GLU A 1 80 ? 11.141 2.401 0.136 1.00 89.81 80 GLU A CA 1
ATOM 643 C C . GLU A 1 80 ? 10.360 3.708 -0.033 1.00 89.81 80 GLU A C 1
ATOM 645 O O . GLU A 1 80 ? 9.657 4.140 0.876 1.00 89.81 80 GLU A O 1
ATOM 650 N N . TYR A 1 81 ? 10.354 4.250 -1.252 1.00 87.31 81 TYR A N 1
ATOM 651 C CA . TYR A 1 81 ? 9.603 5.460 -1.576 1.00 87.31 81 TYR A CA 1
ATOM 652 C C . TYR A 1 81 ? 8.086 5.301 -1.388 1.00 87.31 81 TYR A C 1
ATOM 654 O O . TYR A 1 81 ? 7.420 6.207 -0.885 1.00 87.31 81 TYR A O 1
ATOM 662 N N . ALA A 1 82 ? 7.515 4.160 -1.787 1.00 87.50 82 ALA A N 1
ATOM 663 C CA . ALA A 1 82 ? 6.090 3.904 -1.604 1.00 87.50 82 ALA A CA 1
ATOM 664 C C . ALA A 1 82 ? 5.715 3.834 -0.115 1.00 87.50 82 ALA A C 1
ATOM 666 O O . ALA A 1 82 ? 4.678 4.357 0.278 1.00 87.50 82 ALA A O 1
ATOM 667 N N . VAL A 1 83 ? 6.561 3.226 0.719 1.00 91.50 83 VAL A N 1
ATOM 668 C CA . VAL A 1 83 ? 6.346 3.152 2.170 1.00 91.50 83 VAL A CA 1
ATOM 669 C C . VAL A 1 83 ? 6.411 4.540 2.804 1.00 91.50 83 VAL A C 1
ATOM 671 O O . VAL A 1 83 ? 5.493 4.894 3.540 1.00 91.50 83 VAL A O 1
ATOM 674 N N . GLU A 1 84 ? 7.426 5.345 2.477 1.00 90.06 84 GLU A N 1
ATOM 675 C CA . GLU A 1 84 ? 7.563 6.725 2.976 1.00 90.06 84 GLU A CA 1
ATOM 676 C C . GLU A 1 84 ? 6.337 7.586 2.660 1.00 90.06 84 GLU A C 1
ATOM 678 O O . GLU A 1 84 ? 5.913 8.399 3.474 1.00 90.06 84 GLU A O 1
ATOM 683 N N . ARG A 1 85 ? 5.744 7.413 1.476 1.00 85.94 85 ARG A N 1
ATOM 684 C CA . ARG A 1 85 ? 4.563 8.176 1.050 1.00 85.94 85 ARG A CA 1
ATOM 685 C C . ARG A 1 85 ? 3.291 7.795 1.802 1.00 85.94 85 ARG A C 1
ATOM 687 O O . ARG A 1 85 ? 2.412 8.638 1.946 1.00 85.94 85 ARG A O 1
ATOM 694 N N . ILE A 1 86 ? 3.184 6.540 2.232 1.00 89.31 86 ILE A N 1
ATOM 695 C CA . ILE A 1 86 ? 1.966 5.988 2.829 1.00 89.31 86 ILE A CA 1
ATOM 696 C C . ILE A 1 86 ? 2.001 6.020 4.361 1.00 89.31 86 ILE A C 1
ATOM 698 O O . ILE A 1 86 ? 0.972 6.273 4.970 1.00 89.31 86 ILE A O 1
ATOM 702 N N . ILE A 1 87 ? 3.149 5.769 4.996 1.00 88.44 87 ILE A N 1
ATOM 703 C CA . ILE A 1 87 ? 3.257 5.607 6.463 1.00 88.44 87 ILE A CA 1
ATOM 704 C C . ILE A 1 87 ? 3.978 6.803 7.131 1.00 88.44 87 ILE A C 1
ATOM 706 O O . ILE A 1 87 ? 4.431 6.687 8.262 1.00 88.44 87 ILE A O 1
ATOM 710 N N . ALA A 1 88 ? 4.107 7.947 6.448 1.00 70.12 88 ALA A N 1
ATOM 711 C CA . ALA A 1 88 ? 4.775 9.148 6.979 1.00 70.12 88 ALA A CA 1
ATOM 712 C C . ALA A 1 88 ? 4.357 9.541 8.412 1.00 70.12 88 ALA A C 1
ATOM 714 O O . ALA A 1 88 ? 3.137 9.541 8.708 1.00 70.12 88 ALA A O 1
#

pLDDT: mean 80.38, std 14.11, range [41.78, 96.56]

Foldseek 3Di:
DDADPVQVVVVVVQDPDDPAPDQPDPPDDDGPLLVQLLVFFADWDWAADPPDPDQWIWIWTAGPVRGTNGTHTDHPVRNVVSCVSRND

Organism: NCBI:txid1032488

Secondary structure (DSSP, 8-state):
----HHHHHHHHHS-S--TT-----TTPPPPHHHHHHHHH--EEEEEE--SSSS--EEEEEE-TT--EEEEEEE-GGGHHHHHHHH--